Protein AF-A0A383EEC4-F1 (afdb_monomer_lite)

Sequence (134 aa):
NIETLDYRFNSHSKKQFNFAYAYSEILVQDMIGMYSEEVLVEILKNIKSGNQFDDAFYKNTLLTVNDYNKKIFNRITSKFWWIRFMKFPSFLLILAPLLSIIGFIIVKLKNREVIQKWNIEEELEEIENHEIEE

pLDDT: mean 85.36, std 12.66, range [47.34, 96.88]

Structure (mmCIF, N/CA/C/O backbone):
data_AF-A0A383EEC4-F1
#
_entry.id   AF-A0A383EEC4-F1
#
loop_
_atom_site.group_PDB
_atom_s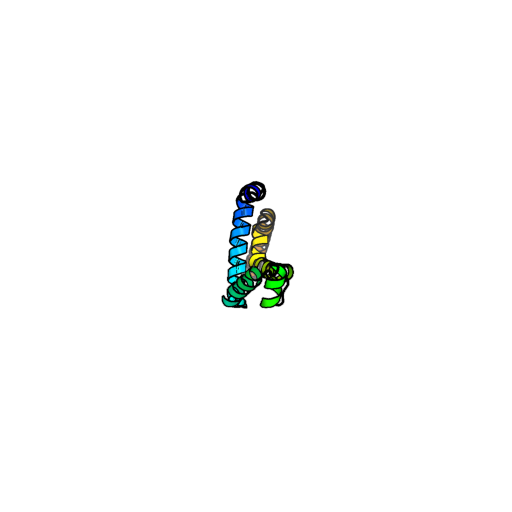ite.id
_atom_site.type_symbol
_atom_site.label_atom_id
_atom_site.label_alt_id
_atom_site.label_comp_id
_atom_site.label_asym_id
_atom_site.label_entity_id
_atom_site.label_seq_id
_atom_site.pdbx_PDB_ins_code
_atom_site.Cartn_x
_atom_site.Cartn_y
_atom_site.Cartn_z
_atom_site.occupancy
_atom_site.B_iso_or_equiv
_atom_site.auth_seq_id
_atom_site.auth_comp_id
_atom_site.auth_asym_id
_atom_site.auth_atom_id
_atom_site.pdbx_PDB_model_num
ATOM 1 N N . ASN A 1 1 ? -28.208 -3.713 13.511 1.00 47.34 1 ASN A N 1
ATOM 2 C CA . ASN A 1 1 ? -29.310 -3.571 12.541 1.00 47.34 1 ASN A CA 1
ATOM 3 C C . ASN A 1 1 ? -28.754 -3.896 11.154 1.00 47.34 1 ASN A C 1
ATOM 5 O O . ASN A 1 1 ? -28.069 -3.062 10.574 1.00 47.34 1 ASN A O 1
ATOM 9 N N . ILE A 1 2 ? -28.929 -5.140 10.699 1.00 52.41 2 ILE A N 1
ATOM 10 C CA . ILE A 1 2 ? -28.298 -5.684 9.478 1.00 52.41 2 ILE A CA 1
ATOM 11 C C . ILE A 1 2 ? -28.861 -5.018 8.208 1.00 52.41 2 ILE A C 1
ATOM 13 O O . ILE A 1 2 ? -28.133 -4.837 7.239 1.00 52.41 2 ILE A O 1
ATOM 17 N N . GLU A 1 3 ? -30.101 -4.531 8.248 1.00 52.31 3 GLU A N 1
ATOM 18 C CA . GLU A 1 3 ? -30.758 -3.859 7.116 1.00 52.31 3 GLU A CA 1
ATOM 19 C C . GLU A 1 3 ? -30.087 -2.523 6.750 1.00 52.31 3 GLU A C 1
ATOM 21 O O . GLU A 1 3 ? -30.015 -2.145 5.586 1.00 52.31 3 GLU A O 1
ATOM 26 N N . THR A 1 4 ? -29.502 -1.824 7.730 1.00 54.81 4 THR A N 1
ATOM 27 C CA . THR A 1 4 ? -28.748 -0.577 7.481 1.00 54.81 4 THR A CA 1
ATOM 28 C C . THR A 1 4 ? -27.363 -0.796 6.866 1.00 54.81 4 THR A C 1
ATOM 30 O O . THR A 1 4 ? -26.758 0.156 6.366 1.00 54.81 4 THR A O 1
ATOM 33 N N . LEU A 1 5 ? -26.847 -2.031 6.908 1.00 54.00 5 LEU A N 1
ATOM 34 C CA . LEU A 1 5 ? -25.573 -2.383 6.282 1.00 54.00 5 LEU A CA 1
ATOM 35 C C . LEU A 1 5 ? -25.723 -2.401 4.753 1.00 54.00 5 LEU A C 1
ATOM 37 O O . LEU A 1 5 ? -24.885 -1.852 4.042 1.00 54.00 5 LEU A O 1
ATOM 41 N N . ASP A 1 6 ? -26.829 -2.967 4.269 1.00 52.69 6 ASP A N 1
ATOM 42 C CA . ASP A 1 6 ? -27.089 -3.248 2.854 1.00 52.69 6 ASP A CA 1
ATOM 43 C C . ASP A 1 6 ? -27.092 -1.971 1.984 1.00 52.69 6 ASP A C 1
ATOM 45 O O . ASP A 1 6 ? -26.505 -1.920 0.903 1.00 52.69 6 ASP A O 1
ATOM 49 N N . TYR A 1 7 ? -27.629 -0.863 2.508 1.00 53.44 7 TYR A N 1
ATOM 50 C CA . TYR A 1 7 ? -27.668 0.421 1.792 1.00 53.44 7 TYR A CA 1
ATOM 51 C C . TYR A 1 7 ? -26.274 1.002 1.478 1.00 53.44 7 TYR A C 1
ATOM 53 O O . TYR A 1 7 ? -26.082 1.601 0.420 1.00 53.44 7 TYR A O 1
ATOM 61 N N . ARG A 1 8 ? -25.282 0.827 2.366 1.00 54.31 8 ARG A N 1
ATOM 62 C CA . ARG A 1 8 ? -23.929 1.395 2.171 1.00 54.31 8 ARG A CA 1
ATOM 63 C C . ARG A 1 8 ? -23.060 0.553 1.242 1.00 54.31 8 ARG A C 1
ATOM 65 O O . ARG A 1 8 ? -22.154 1.089 0.613 1.00 54.31 8 ARG A O 1
ATOM 72 N N . PHE A 1 9 ? -23.316 -0.751 1.158 1.00 57.38 9 PHE A N 1
ATOM 73 C CA . PHE A 1 9 ? -22.558 -1.640 0.278 1.00 57.38 9 PHE A CA 1
ATOM 74 C C . PHE A 1 9 ? -23.086 -1.625 -1.162 1.00 57.38 9 PHE A C 1
ATOM 76 O O . PHE A 1 9 ? -22.289 -1.752 -2.091 1.00 57.38 9 PHE A O 1
ATOM 83 N N . ASN A 1 10 ? -24.382 -1.361 -1.364 1.00 57.66 10 ASN A N 1
ATOM 84 C CA . ASN A 1 10 ? -24.996 -1.315 -2.697 1.00 57.66 10 ASN A CA 1
ATOM 85 C C . ASN A 1 10 ? -24.638 -0.070 -3.531 1.00 57.66 10 ASN A C 1
ATOM 87 O O . ASN A 1 10 ? -24.790 -0.096 -4.752 1.00 57.66 10 ASN A O 1
ATOM 91 N N . SER A 1 11 ? -24.122 1.009 -2.928 1.00 63.78 11 SER A N 1
ATOM 92 C CA . SER A 1 11 ? -23.669 2.195 -3.677 1.00 63.78 11 SER A CA 1
ATOM 93 C C . SER A 1 11 ? -22.274 2.044 -4.292 1.00 63.78 11 SER A C 1
ATOM 95 O O . SER A 1 11 ? -21.868 2.867 -5.115 1.00 63.78 11 SER A O 1
ATOM 97 N N . HIS A 1 12 ? -21.508 1.031 -3.879 1.00 70.19 12 HIS A N 1
ATOM 98 C CA . HIS A 1 12 ? -20.134 0.837 -4.325 1.00 70.19 12 HIS A CA 1
ATOM 99 C C . HIS A 1 12 ? -20.048 -0.170 -5.471 1.00 70.19 12 HIS A C 1
ATOM 101 O O . HIS A 1 12 ? -20.679 -1.223 -5.468 1.00 70.19 12 HIS A O 1
ATOM 107 N N . SER A 1 13 ? -19.211 0.129 -6.466 1.00 83.75 13 SER A N 1
ATOM 108 C CA . SER A 1 13 ? -18.962 -0.828 -7.548 1.00 83.75 13 SER A CA 1
ATOM 109 C C . SER A 1 13 ? -18.273 -2.087 -7.006 1.00 83.75 13 SER A C 1
ATOM 111 O O . SER A 1 13 ? -17.441 -2.006 -6.099 1.00 83.75 13 SER A O 1
ATOM 113 N N . LYS A 1 14 ? -18.504 -3.245 -7.638 1.00 84.31 14 LYS A N 1
ATOM 114 C CA . LYS A 1 14 ? -17.788 -4.500 -7.326 1.00 84.31 14 LYS A CA 1
ATOM 115 C C . LYS A 1 14 ? -16.263 -4.316 -7.243 1.00 84.31 14 LYS A C 1
ATOM 117 O O . LYS A 1 14 ? -15.604 -4.934 -6.416 1.00 84.31 14 LYS A O 1
ATOM 122 N N . LYS A 1 15 ? -15.695 -3.428 -8.072 1.00 83.81 15 LYS A N 1
ATOM 123 C CA . LYS A 1 15 ? -14.261 -3.091 -8.050 1.00 83.81 15 LYS A CA 1
ATOM 124 C C . LYS A 1 15 ? -13.839 -2.405 -6.748 1.00 83.81 15 LYS A C 1
ATOM 126 O O . LYS A 1 15 ? -12.786 -2.739 -6.218 1.00 83.81 15 LYS A O 1
ATOM 131 N N . GLN A 1 16 ? -14.641 -1.468 -6.242 1.00 85.44 16 GLN A N 1
ATOM 132 C CA . GLN A 1 16 ? -14.376 -0.784 -4.971 1.00 85.44 16 GLN A CA 1
ATOM 133 C C . GLN A 1 16 ? -14.470 -1.756 -3.795 1.00 85.44 16 GLN A C 1
ATOM 135 O O . GLN A 1 16 ? -13.599 -1.735 -2.931 1.00 85.44 16 GLN A O 1
ATOM 140 N N . PHE A 1 17 ? -15.467 -2.644 -3.805 1.00 87.38 17 PHE A N 1
ATOM 141 C CA . PHE A 1 17 ? -15.607 -3.675 -2.778 1.00 87.38 17 PHE A CA 1
ATOM 142 C C . PHE A 1 17 ? -14.399 -4.621 -2.753 1.00 87.38 17 PHE A C 1
ATOM 144 O O . PHE A 1 17 ? -13.753 -4.778 -1.719 1.00 87.38 17 PHE A O 1
ATOM 151 N N . ASN A 1 18 ? -14.034 -5.181 -3.911 1.00 89.19 18 ASN A N 1
ATOM 152 C CA . ASN A 1 18 ? -12.872 -6.064 -4.027 1.00 89.19 18 ASN A CA 1
ATOM 153 C C . ASN A 1 18 ? -11.577 -5.364 -3.595 1.00 89.19 18 ASN A C 1
ATOM 155 O O . ASN A 1 18 ? -10.738 -5.973 -2.939 1.00 89.19 18 ASN A O 1
ATOM 159 N N . PHE A 1 19 ? -11.420 -4.085 -3.951 1.00 88.81 19 PHE A N 1
ATOM 160 C CA . PHE A 1 19 ? -10.273 -3.292 -3.525 1.00 88.81 19 PHE A CA 1
ATOM 161 C C . PHE A 1 19 ? -10.237 -3.117 -2.004 1.00 88.81 19 PHE A C 1
ATOM 163 O O . PHE A 1 19 ? -9.189 -3.339 -1.409 1.00 88.81 19 PHE A O 1
ATOM 170 N N . ALA A 1 20 ? -11.358 -2.761 -1.371 1.00 89.75 20 ALA A N 1
ATOM 171 C CA . ALA A 1 20 ? -11.427 -2.594 0.078 1.00 89.75 20 ALA A CA 1
ATOM 172 C C . ALA A 1 20 ? -11.107 -3.900 0.820 1.00 89.75 20 ALA A C 1
ATOM 174 O O . ALA A 1 20 ? -10.336 -3.882 1.777 1.00 89.75 20 ALA A O 1
ATOM 175 N N . TYR A 1 21 ? -11.633 -5.032 0.340 1.00 91.62 21 TYR A N 1
ATOM 176 C CA . TYR A 1 21 ? -11.367 -6.342 0.933 1.00 91.62 21 TYR A CA 1
ATOM 177 C C . TYR A 1 21 ? -9.887 -6.732 0.808 1.00 91.62 21 TYR A C 1
ATOM 179 O O . TYR A 1 21 ? -9.239 -7.018 1.814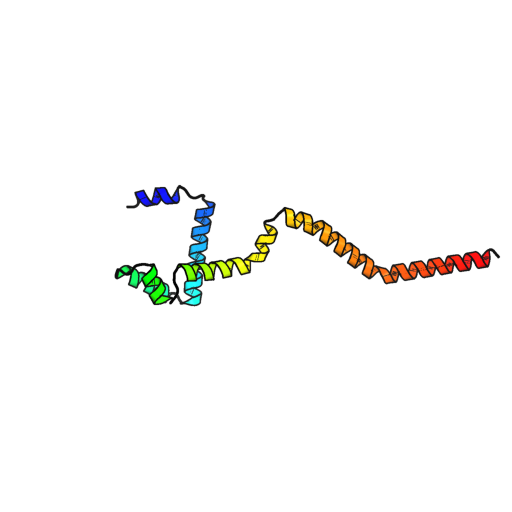 1.00 91.62 21 TYR A O 1
ATOM 187 N N . ALA A 1 22 ? -9.313 -6.632 -0.396 1.00 92.19 22 ALA A N 1
ATOM 188 C CA . ALA A 1 22 ? -7.890 -6.898 -0.614 1.00 92.19 22 ALA A CA 1
ATOM 189 C C . ALA A 1 22 ? -6.988 -5.943 0.189 1.00 92.19 22 ALA A C 1
ATOM 191 O O . ALA A 1 22 ? -5.963 -6.345 0.730 1.00 92.19 22 ALA A O 1
ATOM 192 N N . TYR A 1 23 ? -7.371 -4.669 0.306 1.00 92.94 23 TYR A N 1
ATOM 193 C CA . TYR A 1 23 ? -6.624 -3.702 1.107 1.00 92.94 23 TYR A CA 1
ATOM 194 C C . TYR A 1 23 ? -6.684 -4.029 2.605 1.00 92.94 23 TYR A C 1
ATOM 196 O O . TYR A 1 23 ? -5.670 -3.917 3.290 1.00 92.94 23 TYR A O 1
ATOM 204 N N . SER A 1 24 ? -7.834 -4.488 3.107 1.00 93.31 24 SER A N 1
ATOM 205 C CA . SER A 1 24 ? -7.978 -4.917 4.503 1.00 93.31 24 SER A CA 1
ATOM 206 C C . SER A 1 24 ? -7.098 -6.123 4.843 1.00 93.31 24 SER A C 1
ATOM 208 O O . SER A 1 24 ? -6.456 -6.126 5.890 1.00 93.31 24 SER A O 1
ATOM 210 N N . GLU A 1 25 ? -6.985 -7.094 3.931 1.00 94.69 25 GLU A N 1
ATOM 211 C CA . GLU A 1 25 ? -6.077 -8.234 4.077 1.00 94.69 25 GLU A CA 1
ATOM 212 C C . GLU A 1 25 ? -4.624 -7.765 4.212 1.00 94.69 25 GLU A C 1
ATOM 214 O O . GLU A 1 25 ? -3.920 -8.187 5.127 1.00 94.69 25 GLU A O 1
ATOM 219 N N . ILE A 1 26 ? -4.191 -6.829 3.360 1.00 94.12 26 ILE A N 1
ATOM 220 C CA . ILE A 1 26 ? -2.835 -6.268 3.420 1.00 94.12 26 ILE A CA 1
ATOM 221 C C . ILE A 1 26 ? -2.580 -5.557 4.755 1.00 94.12 26 ILE A C 1
ATOM 223 O O . ILE A 1 26 ? -1.499 -5.709 5.318 1.00 94.12 26 ILE A O 1
ATOM 227 N N . LEU A 1 27 ? -3.551 -4.795 5.272 1.00 94.00 27 LEU A N 1
ATOM 228 C CA . LEU A 1 27 ? -3.417 -4.122 6.569 1.00 94.00 27 LEU A CA 1
ATOM 229 C C . LEU A 1 27 ? -3.250 -5.125 7.715 1.00 94.00 27 LEU A C 1
ATOM 231 O O . LEU A 1 27 ? -2.381 -4.939 8.561 1.00 94.00 27 LEU A O 1
ATOM 235 N N . VAL A 1 28 ? -4.045 -6.199 7.725 1.00 94.19 28 VAL A N 1
ATOM 236 C CA . VAL A 1 28 ? -3.938 -7.257 8.741 1.00 94.19 28 VAL A CA 1
ATOM 237 C C . VAL A 1 28 ? -2.582 -7.953 8.653 1.00 94.19 28 VAL A C 1
ATOM 239 O O . VAL A 1 28 ? -1.906 -8.101 9.667 1.00 94.19 28 VAL A O 1
ATOM 242 N N . GLN A 1 29 ? -2.145 -8.326 7.449 1.00 94.88 29 GLN A N 1
ATOM 243 C CA . GLN A 1 29 ? -0.849 -8.977 7.246 1.00 94.88 29 GLN A CA 1
ATOM 244 C C . GLN A 1 29 ? 0.326 -8.072 7.639 1.00 94.88 29 GLN A C 1
ATOM 246 O O . GLN A 1 29 ? 1.280 -8.539 8.257 1.00 94.88 29 GLN A O 1
ATOM 251 N N . ASP A 1 30 ? 0.267 -6.772 7.333 1.00 94.25 30 ASP A N 1
ATOM 252 C CA . ASP A 1 30 ? 1.313 -5.834 7.752 1.00 94.25 30 ASP A CA 1
ATOM 253 C C . ASP A 1 30 ? 1.320 -5.626 9.269 1.00 94.25 30 ASP A C 1
ATOM 255 O O . ASP A 1 30 ? 2.395 -5.560 9.862 1.00 94.25 30 ASP A O 1
ATOM 259 N N . MET A 1 31 ? 0.147 -5.579 9.912 1.00 94.44 31 MET A N 1
ATOM 260 C CA . MET A 1 31 ? 0.055 -5.551 11.373 1.00 94.44 31 MET A CA 1
ATOM 261 C C . MET A 1 31 ? 0.710 -6.780 11.996 1.00 94.44 31 MET A C 1
ATOM 263 O O . MET A 1 31 ? 1.537 -6.619 12.889 1.00 94.44 31 MET A O 1
ATOM 267 N N . ILE A 1 32 ? 0.395 -7.979 11.498 1.00 95.38 32 ILE A N 1
ATOM 268 C CA . ILE A 1 32 ? 1.013 -9.225 11.968 1.00 95.38 32 ILE A CA 1
ATOM 269 C C . ILE A 1 32 ? 2.530 -9.176 11.750 1.00 95.38 32 ILE A C 1
ATOM 271 O O . ILE A 1 32 ? 3.299 -9.510 12.646 1.00 95.38 32 ILE A O 1
ATOM 275 N N . GLY A 1 33 ? 2.983 -8.697 10.590 1.00 94.12 33 GLY A N 1
ATOM 276 C CA . GLY A 1 33 ? 4.409 -8.587 10.283 1.00 94.12 33 GLY A CA 1
ATOM 277 C C . GLY A 1 33 ? 5.170 -7.570 11.145 1.00 94.12 33 GLY A C 1
ATOM 278 O O . GLY A 1 33 ? 6.352 -7.773 11.413 1.00 94.12 33 GLY A O 1
ATOM 279 N N . MET A 1 34 ? 4.530 -6.476 11.570 1.00 92.62 34 MET A N 1
ATOM 280 C CA . MET A 1 34 ? 5.171 -5.417 12.367 1.00 92.62 34 MET A CA 1
ATOM 281 C C . MET A 1 34 ? 5.059 -5.610 13.874 1.00 92.62 34 MET A C 1
ATOM 283 O O . MET A 1 34 ? 5.978 -5.247 14.606 1.00 92.62 34 MET A O 1
ATOM 287 N N . TYR A 1 35 ? 3.908 -6.096 14.322 1.00 93.12 35 TYR A N 1
ATOM 288 C CA . TYR A 1 35 ? 3.472 -6.041 15.712 1.00 93.12 35 TYR A CA 1
ATOM 289 C C . TYR A 1 35 ? 3.026 -7.402 16.251 1.00 93.12 35 TYR A C 1
ATOM 291 O O . TYR A 1 35 ? 2.514 -7.439 17.363 1.00 93.12 35 TYR A O 1
ATOM 299 N N . SER A 1 36 ? 3.207 -8.472 15.466 1.00 93.62 36 SER A N 1
ATOM 300 C CA . SER A 1 36 ? 2.745 -9.836 15.736 1.00 93.62 36 SER A CA 1
ATOM 301 C C . SER A 1 36 ? 1.219 -9.983 15.838 1.00 93.62 36 SER A C 1
ATOM 303 O O . SER A 1 36 ? 0.452 -9.022 15.732 1.00 93.62 36 SER A O 1
ATOM 305 N N . GLU A 1 37 ? 0.743 -11.226 15.935 1.00 95.06 37 GLU A N 1
ATOM 306 C CA . GLU A 1 37 ? -0.696 -11.523 15.993 1.00 95.06 37 GLU A CA 1
ATOM 307 C C . GLU A 1 37 ? -1.328 -11.047 17.312 1.00 95.06 37 GLU A C 1
ATOM 309 O O . GLU A 1 37 ? -2.515 -10.708 17.357 1.00 95.06 37 GLU A O 1
ATOM 314 N N . GLU A 1 38 ? -0.535 -10.968 18.383 1.00 95.69 38 GLU A N 1
ATOM 315 C CA . GLU A 1 38 ? -0.971 -10.573 19.721 1.00 95.69 38 GLU A CA 1
ATOM 316 C C . GLU A 1 38 ? -1.608 -9.180 19.738 1.00 95.69 38 GLU A C 1
ATOM 318 O O . GLU A 1 38 ? -2.628 -8.989 20.404 1.00 95.69 38 GLU A O 1
ATOM 323 N N . VAL A 1 39 ? -1.098 -8.229 18.949 1.00 94.88 39 VAL A N 1
ATOM 324 C CA . VAL A 1 39 ? -1.654 -6.868 18.901 1.00 94.88 39 VAL A CA 1
ATOM 325 C C . VAL A 1 39 ? -3.088 -6.844 18.369 1.00 94.88 39 VAL A C 1
ATOM 327 O O . VAL A 1 39 ? -3.916 -6.080 18.871 1.00 94.88 39 VAL A O 1
ATOM 330 N N . LEU A 1 40 ? -3.441 -7.709 17.412 1.00 95.12 40 LEU A N 1
ATOM 331 C CA . LEU A 1 40 ? -4.830 -7.827 16.946 1.00 95.12 40 LEU A CA 1
ATOM 332 C C . LEU A 1 40 ? -5.742 -8.323 18.072 1.00 95.12 40 LEU A C 1
ATOM 334 O O . LEU A 1 40 ? -6.836 -7.789 18.280 1.00 95.12 40 LEU A O 1
ATOM 338 N N . VAL A 1 41 ? -5.275 -9.316 18.831 1.00 96.19 41 VAL A N 1
ATOM 339 C CA . VAL A 1 41 ? -6.004 -9.862 19.982 1.00 96.19 41 VAL A CA 1
ATOM 340 C C . VAL A 1 41 ? -6.187 -8.795 21.062 1.00 96.19 41 VAL A C 1
ATOM 342 O O . VAL A 1 41 ? -7.275 -8.675 21.631 1.00 96.19 41 VAL A O 1
ATOM 345 N N . GLU A 1 42 ? -5.159 -7.999 21.344 1.00 96.38 42 GLU A N 1
ATOM 346 C CA . GLU A 1 42 ? -5.220 -6.917 22.328 1.00 96.38 42 GLU A CA 1
ATOM 347 C C . GLU A 1 42 ? -6.160 -5.790 21.903 1.00 96.38 42 GLU A C 1
ATOM 349 O O . GLU A 1 42 ? -6.953 -5.317 22.723 1.00 96.38 42 GLU A O 1
ATOM 354 N N . ILE A 1 43 ? -6.150 -5.393 20.631 1.00 96.19 43 ILE A N 1
ATOM 355 C CA . ILE A 1 43 ? -7.096 -4.403 20.100 1.00 96.19 43 ILE A CA 1
ATOM 356 C C . ILE A 1 43 ? -8.533 -4.907 20.271 1.00 96.19 43 ILE A C 1
ATOM 358 O O . ILE A 1 43 ? -9.369 -4.194 20.829 1.00 96.19 43 ILE A O 1
ATOM 362 N N . LEU A 1 44 ? -8.816 -6.157 19.893 1.00 96.00 44 LEU A N 1
ATOM 363 C CA . LEU A 1 44 ? -10.146 -6.755 20.058 1.00 96.00 44 LEU A CA 1
ATOM 364 C C . LEU A 1 44 ? -10.571 -6.844 21.531 1.00 96.00 44 LEU A C 1
ATOM 366 O O . LEU A 1 44 ? -11.725 -6.554 21.856 1.00 96.00 44 LEU A O 1
ATOM 370 N N . LYS A 1 45 ? -9.651 -7.197 22.438 1.00 96.88 45 LYS A N 1
ATOM 371 C CA . LYS A 1 45 ? -9.910 -7.197 23.888 1.00 96.88 45 LYS A CA 1
ATOM 372 C C . LYS A 1 45 ? -10.246 -5.795 24.400 1.00 96.88 45 LYS A C 1
ATOM 374 O O . LYS A 1 45 ? -11.223 -5.649 25.129 1.00 96.88 45 LYS A O 1
ATOM 379 N N . ASN A 1 46 ? -9.483 -4.780 23.991 1.00 96.06 46 ASN A N 1
ATOM 380 C CA . ASN A 1 46 ? -9.703 -3.385 24.380 1.00 96.06 46 ASN A CA 1
ATOM 381 C C . ASN A 1 46 ? -11.067 -2.864 23.878 1.00 96.06 46 ASN A C 1
ATOM 383 O O . ASN A 1 46 ? -11.785 -2.194 24.623 1.00 96.06 46 ASN A O 1
ATOM 387 N N . ILE A 1 47 ? -11.462 -3.217 22.652 1.00 96.81 47 ILE A N 1
ATOM 388 C CA . ILE A 1 47 ? -12.787 -2.877 22.106 1.00 96.81 47 ILE A CA 1
ATOM 389 C C . ILE A 1 47 ? -13.890 -3.582 22.897 1.00 96.81 47 ILE A C 1
ATOM 391 O O . ILE A 1 47 ? -14.875 -2.959 23.289 1.00 96.81 47 ILE A O 1
ATOM 395 N N . LYS A 1 48 ? -13.714 -4.874 23.200 1.00 96.00 48 LYS A N 1
ATOM 396 C CA . LYS A 1 48 ? -14.669 -5.642 24.012 1.00 96.00 48 LYS A CA 1
ATOM 397 C C . LYS A 1 48 ? -14.833 -5.062 25.423 1.00 96.00 48 LYS A C 1
ATOM 399 O O . LYS A 1 48 ? -15.916 -5.171 25.988 1.00 96.00 48 LYS A O 1
ATOM 404 N N . SER A 1 49 ? -13.793 -4.435 25.979 1.00 94.94 49 SER A N 1
ATOM 405 C CA . SER A 1 49 ? -13.862 -3.722 27.263 1.00 94.94 49 SER A CA 1
ATOM 406 C C . SER A 1 49 ? -14.483 -2.320 27.185 1.00 94.94 49 SER A C 1
ATOM 408 O O . SER A 1 49 ? -14.561 -1.648 28.207 1.00 94.94 49 SER A O 1
ATOM 410 N N . GLY A 1 50 ? -14.938 -1.880 26.008 1.00 95.00 50 GLY A N 1
ATOM 411 C CA . GLY A 1 50 ? -15.652 -0.614 25.823 1.00 95.00 50 GLY A CA 1
ATOM 412 C C . GLY A 1 50 ? -14.813 0.538 25.267 1.00 95.00 50 GLY A C 1
ATOM 413 O O . GLY A 1 50 ? -15.345 1.637 25.124 1.00 95.00 50 GLY A O 1
ATOM 414 N N . ASN A 1 51 ? -13.540 0.315 24.922 1.00 94.94 51 ASN A N 1
ATOM 415 C CA . ASN A 1 51 ? -12.733 1.347 24.266 1.00 94.94 51 ASN A CA 1
ATOM 416 C C . ASN A 1 51 ? -13.203 1.550 22.820 1.00 94.94 51 ASN A C 1
ATOM 418 O O . ASN A 1 51 ? -13.616 0.598 22.149 1.00 94.94 51 ASN A O 1
ATOM 422 N N . GLN A 1 52 ? -13.086 2.777 22.312 1.00 96.69 52 GLN A N 1
ATOM 423 C CA . GLN A 1 52 ? -13.283 3.025 20.887 1.00 96.69 52 GLN A CA 1
ATOM 424 C C . GLN A 1 52 ? -12.162 2.365 20.076 1.00 96.69 52 GLN A C 1
ATOM 426 O O . GLN A 1 52 ? -11.059 2.143 20.580 1.00 96.69 52 GLN A O 1
ATOM 431 N N . PHE A 1 53 ? -12.446 2.038 18.813 1.00 94.94 53 PHE A N 1
ATOM 432 C CA . PHE A 1 53 ? -11.471 1.393 17.930 1.00 94.94 53 PHE A CA 1
ATOM 433 C C . PHE A 1 53 ? -10.184 2.212 17.804 1.00 94.94 53 PHE A C 1
ATOM 435 O O . PHE A 1 53 ? -9.107 1.647 17.950 1.00 94.94 53 PHE A O 1
ATOM 442 N N . ASP A 1 54 ? -10.294 3.526 17.593 1.00 96.12 54 ASP A N 1
ATOM 443 C CA . ASP A 1 54 ? -9.133 4.404 17.424 1.00 96.12 54 ASP A CA 1
ATOM 444 C C . ASP A 1 54 ? -8.248 4.427 18.680 1.00 96.12 54 ASP A C 1
ATOM 446 O O . ASP A 1 54 ? -7.027 4.305 18.574 1.00 96.12 54 ASP A O 1
ATOM 450 N N . ASP A 1 55 ? -8.854 4.478 19.871 1.00 96.50 55 ASP A N 1
ATOM 451 C CA . ASP A 1 55 ? -8.137 4.441 21.152 1.00 96.50 55 ASP A CA 1
ATOM 452 C C . ASP A 1 55 ? -7.464 3.085 21.384 1.00 96.50 55 ASP A C 1
ATOM 454 O O . ASP A 1 55 ? -6.300 3.009 21.785 1.00 96.50 55 ASP A O 1
ATOM 458 N N . ALA A 1 56 ? -8.189 1.994 21.118 1.00 96.75 56 ALA A N 1
ATOM 459 C CA . ALA A 1 56 ? -7.658 0.641 21.216 1.00 96.75 56 ALA A CA 1
ATOM 460 C C . ALA A 1 56 ? -6.494 0.446 20.238 1.00 96.75 56 ALA A C 1
ATOM 462 O O . ALA A 1 56 ? -5.456 -0.092 20.613 1.00 96.75 56 ALA A O 1
ATOM 463 N N . PHE A 1 57 ? -6.630 0.914 19.003 1.00 96.12 57 PHE A N 1
ATOM 464 C CA . PHE A 1 57 ? -5.584 0.839 17.994 1.00 96.12 57 PHE A CA 1
ATOM 465 C C . PHE A 1 57 ? -4.346 1.639 18.417 1.00 96.12 57 PHE A C 1
ATOM 467 O O . PHE A 1 57 ? -3.236 1.099 18.426 1.00 96.12 57 PHE A O 1
ATOM 474 N N . TYR A 1 58 ? -4.533 2.891 18.841 1.00 96.50 58 TYR A N 1
ATOM 475 C CA . TYR A 1 58 ? -3.444 3.759 19.284 1.00 96.50 58 TYR A CA 1
ATOM 476 C C . TYR A 1 58 ? -2.704 3.183 20.493 1.00 96.50 58 TYR A C 1
ATOM 478 O O . TYR A 1 58 ? -1.476 3.154 20.509 1.00 96.50 58 TYR A O 1
ATOM 486 N N . LYS A 1 59 ? -3.430 2.649 21.479 1.00 95.12 59 LYS A N 1
ATOM 487 C CA . LYS A 1 59 ? -2.839 2.065 22.690 1.00 95.12 59 LYS A CA 1
ATOM 488 C C . LYS A 1 59 ? -1.874 0.911 22.399 1.00 95.12 59 LYS A C 1
ATOM 490 O O . LYS A 1 59 ? -0.899 0.764 23.126 1.00 95.12 59 LYS A O 1
ATOM 495 N N . ASN A 1 60 ? -2.139 0.116 21.360 1.00 94.06 60 ASN A N 1
ATOM 496 C CA . ASN A 1 60 ? -1.328 -1.065 21.038 1.00 94.06 60 ASN A CA 1
ATOM 497 C C . ASN A 1 60 ? -0.284 -0.809 19.936 1.00 94.06 60 ASN A C 1
ATOM 499 O O . ASN A 1 60 ? 0.692 -1.543 19.840 1.00 94.06 60 ASN A O 1
ATOM 503 N N . THR A 1 61 ? -0.456 0.226 19.106 1.00 94.12 61 THR A N 1
ATOM 504 C CA . THR A 1 61 ? 0.445 0.498 17.963 1.00 94.12 61 THR A CA 1
ATOM 505 C C . THR A 1 61 ? 1.235 1.800 18.084 1.00 94.12 61 THR A C 1
ATOM 507 O O . THR A 1 61 ? 2.182 2.010 17.322 1.00 94.12 61 THR A O 1
ATOM 510 N N . LEU A 1 62 ? 0.845 2.677 19.018 1.00 95.00 62 LEU A N 1
ATOM 511 C CA . LEU A 1 62 ? 1.323 4.056 19.181 1.00 95.00 62 LEU A CA 1
ATOM 512 C C . LEU A 1 62 ? 1.138 4.933 17.931 1.00 95.00 62 LEU A C 1
ATOM 514 O O . LEU A 1 62 ? 1.791 5.965 17.782 1.00 95.00 62 LEU A O 1
ATOM 518 N N . LEU A 1 63 ? 0.245 4.529 17.025 1.00 95.81 63 LEU A N 1
ATOM 519 C CA . LEU A 1 63 ? -0.082 5.245 15.799 1.00 95.81 63 LEU A CA 1
ATOM 520 C C . LEU A 1 63 ? -1.581 5.489 15.726 1.00 95.81 63 LEU A C 1
ATOM 522 O O . LEU A 1 63 ? -2.384 4.657 16.142 1.00 95.81 63 LEU A O 1
ATOM 526 N N . THR A 1 64 ? -1.974 6.623 15.154 1.00 96.69 64 THR A N 1
ATOM 527 C CA . THR A 1 64 ? -3.374 6.804 14.775 1.00 96.69 64 THR A CA 1
ATOM 528 C C . THR A 1 64 ? -3.695 5.894 13.589 1.00 96.69 64 THR A C 1
ATOM 530 O O . THR A 1 64 ? -2.827 5.588 12.763 1.00 96.69 64 THR A O 1
ATOM 533 N N . VAL A 1 65 ? -4.959 5.493 13.456 1.00 95.06 65 VAL A N 1
ATOM 534 C CA . VAL A 1 65 ? -5.426 4.686 12.315 1.00 95.06 65 VAL A CA 1
ATOM 535 C C . VAL A 1 65 ? -5.116 5.382 10.985 1.00 95.06 65 VAL A C 1
ATOM 537 O O . VAL A 1 65 ? -4.744 4.732 10.007 1.00 95.06 65 VAL A O 1
ATOM 540 N N . ASN A 1 66 ? -5.219 6.713 10.943 1.00 95.00 66 ASN A N 1
ATOM 541 C CA . ASN A 1 66 ? -4.925 7.495 9.748 1.00 95.00 66 ASN A CA 1
ATOM 542 C C . ASN A 1 66 ? -3.425 7.497 9.411 1.00 95.00 66 ASN A C 1
ATOM 544 O O . ASN A 1 66 ? -3.057 7.289 8.254 1.00 95.00 66 ASN A O 1
ATOM 548 N N . ASP A 1 67 ? -2.553 7.670 10.408 1.00 96.38 67 ASP A N 1
ATOM 549 C CA . ASP A 1 67 ? -1.100 7.645 10.197 1.00 96.38 67 ASP A CA 1
ATOM 550 C C . ASP A 1 67 ? -0.618 6.261 9.769 1.00 96.38 67 ASP A C 1
ATOM 552 O O . ASP A 1 67 ? 0.186 6.143 8.837 1.00 96.38 67 ASP A O 1
ATOM 556 N N . TYR A 1 68 ? -1.157 5.208 10.391 1.00 95.25 68 TYR A N 1
ATOM 557 C CA . TYR A 1 68 ? -0.890 3.833 9.990 1.00 95.25 68 TYR A CA 1
ATOM 558 C C . TYR A 1 68 ? -1.317 3.592 8.536 1.00 95.25 68 TYR A C 1
ATOM 560 O O . TYR A 1 68 ? -0.493 3.196 7.707 1.00 95.25 68 TYR A O 1
ATOM 568 N N . ASN A 1 69 ? -2.561 3.937 8.187 1.00 94.56 69 ASN A N 1
ATOM 569 C CA . ASN A 1 69 ? -3.065 3.812 6.819 1.00 94.56 69 ASN A CA 1
ATOM 570 C C . ASN A 1 69 ? -2.219 4.595 5.813 1.00 94.56 69 ASN A C 1
ATOM 572 O O . ASN A 1 69 ? -1.865 4.059 4.765 1.00 94.56 69 ASN A O 1
ATOM 576 N N . LYS A 1 70 ? -1.840 5.836 6.128 1.00 94.50 70 LYS A N 1
ATOM 577 C CA . LYS A 1 70 ? -0.986 6.661 5.264 1.00 94.50 70 LYS A CA 1
ATOM 578 C C . LYS A 1 70 ? 0.388 6.021 5.061 1.00 94.50 70 LYS A C 1
ATOM 580 O O . LYS A 1 70 ? 0.886 5.980 3.934 1.00 94.50 70 LYS A O 1
ATOM 585 N N . LYS A 1 71 ? 0.994 5.484 6.124 1.00 93.88 71 LYS A N 1
ATOM 586 C CA . LYS A 1 71 ? 2.295 4.799 6.069 1.00 93.88 71 LYS A CA 1
ATOM 587 C C . LYS A 1 71 ? 2.236 3.542 5.199 1.00 93.88 71 LYS A C 1
ATOM 589 O O . LYS A 1 71 ? 3.120 3.335 4.366 1.00 93.88 71 LYS A O 1
ATOM 594 N N . ILE A 1 72 ? 1.197 2.725 5.357 1.00 92.31 72 ILE A N 1
ATOM 595 C CA . ILE A 1 72 ? 0.956 1.522 4.543 1.00 92.31 72 ILE A CA 1
ATOM 596 C C . ILE A 1 72 ? 0.739 1.903 3.084 1.00 92.31 72 ILE A C 1
ATOM 598 O O . ILE A 1 72 ? 1.436 1.408 2.197 1.00 92.31 72 ILE A O 1
ATOM 602 N N . PHE A 1 73 ? -0.193 2.821 2.842 1.00 91.25 73 PHE A N 1
ATOM 603 C CA . PHE A 1 73 ? -0.568 3.251 1.506 1.00 91.25 73 PHE A CA 1
ATOM 604 C C . PHE A 1 73 ? 0.637 3.794 0.737 1.00 91.25 73 PHE A C 1
ATOM 606 O O . PHE A 1 73 ? 0.865 3.409 -0.411 1.00 91.25 73 PHE A O 1
ATOM 613 N N . ASN A 1 74 ? 1.472 4.611 1.380 1.00 90.50 74 ASN A N 1
ATOM 614 C CA . ASN A 1 74 ? 2.697 5.129 0.772 1.00 90.50 74 ASN A CA 1
ATOM 615 C C . ASN A 1 74 ? 3.705 4.019 0.449 1.00 90.50 74 ASN A C 1
ATOM 617 O O . ASN A 1 74 ? 4.357 4.068 -0.590 1.00 90.50 74 ASN A O 1
ATOM 621 N N . ARG A 1 75 ? 3.818 2.996 1.299 1.00 88.88 75 ARG A N 1
ATOM 622 C CA . ARG A 1 75 ? 4.728 1.861 1.081 1.00 88.88 75 ARG A CA 1
ATOM 623 C C . ARG A 1 75 ? 4.289 0.971 -0.078 1.00 88.88 75 ARG A C 1
ATOM 625 O O . ARG A 1 75 ? 5.115 0.512 -0.862 1.00 88.88 75 ARG A O 1
ATOM 632 N N . ILE A 1 76 ? 2.985 0.736 -0.196 1.00 87.06 76 ILE A N 1
ATOM 633 C CA . ILE A 1 76 ? 2.405 -0.021 -1.309 1.00 87.06 76 ILE A CA 1
ATOM 634 C C . ILE A 1 76 ? 2.564 0.782 -2.600 1.00 87.06 76 ILE A C 1
ATOM 636 O O . ILE A 1 76 ? 3.074 0.275 -3.598 1.00 87.06 76 ILE A O 1
ATOM 640 N N . THR A 1 77 ? 2.167 2.054 -2.589 1.00 84.50 77 THR A N 1
ATOM 641 C CA . THR A 1 77 ? 2.197 2.889 -3.796 1.00 84.50 77 THR A CA 1
ATOM 642 C C . THR A 1 77 ? 3.614 3.192 -4.279 1.00 84.50 77 THR A C 1
ATOM 644 O O . THR A 1 77 ? 3.810 3.247 -5.492 1.00 84.50 77 THR A O 1
ATOM 647 N N . SER A 1 78 ? 4.610 3.310 -3.392 1.00 85.75 78 SER A N 1
ATOM 648 C CA . SER A 1 78 ? 6.015 3.464 -3.795 1.00 85.75 78 SER A CA 1
ATOM 649 C C . SER A 1 78 ? 6.554 2.213 -4.492 1.00 85.75 78 SER A C 1
ATOM 651 O O . SER A 1 78 ? 7.175 2.324 -5.550 1.00 85.75 78 SER A O 1
ATOM 653 N N . LYS A 1 79 ? 6.239 1.014 -3.982 1.00 84.06 79 LYS A N 1
ATOM 654 C CA . LYS A 1 79 ? 6.622 -0.261 -4.614 1.00 84.06 79 LYS A CA 1
ATOM 655 C C . LYS A 1 79 ? 6.003 -0.429 -6.004 1.00 84.06 79 LYS A C 1
ATOM 657 O O . LYS A 1 79 ? 6.636 -0.971 -6.906 1.00 84.06 79 LYS A O 1
ATOM 662 N N . PHE A 1 80 ? 4.781 0.066 -6.193 1.00 79.94 80 PHE A N 1
ATOM 663 C CA . PHE A 1 80 ? 4.042 -0.037 -7.453 1.00 79.94 80 PHE A CA 1
ATOM 664 C C . PHE A 1 80 ? 4.071 1.239 -8.302 1.00 79.94 80 PHE A C 1
ATOM 666 O O . PHE A 1 80 ? 3.286 1.368 -9.245 1.00 79.94 80 PHE A O 1
ATOM 673 N N . TRP A 1 81 ? 4.991 2.168 -8.029 1.00 79.38 81 TRP A N 1
ATOM 674 C CA . TRP A 1 81 ? 5.086 3.419 -8.781 1.00 79.38 81 TRP A CA 1
ATOM 675 C C . TRP A 1 81 ? 5.328 3.180 -10.282 1.00 79.38 81 TRP A C 1
ATOM 677 O O . TRP A 1 81 ? 4.715 3.839 -11.117 1.00 79.38 81 TRP A O 1
ATOM 687 N N . TRP A 1 82 ? 6.094 2.144 -10.638 1.00 73.12 82 TRP A N 1
ATOM 688 C CA . TRP A 1 82 ? 6.320 1.724 -12.028 1.00 73.12 82 TRP A CA 1
ATOM 689 C C . TRP A 1 82 ? 5.041 1.296 -12.766 1.00 73.12 82 TRP A C 1
ATOM 691 O O . TRP A 1 82 ? 4.891 1.557 -13.958 1.00 73.12 82 TRP A O 1
ATOM 701 N N . ILE A 1 83 ? 4.062 0.716 -12.059 1.00 71.38 83 ILE A N 1
ATOM 702 C CA . ILE A 1 83 ? 2.769 0.326 -12.650 1.00 71.38 83 ILE A CA 1
ATOM 703 C C . ILE A 1 83 ? 1.973 1.563 -13.080 1.00 71.38 83 ILE A C 1
ATOM 705 O O . ILE A 1 83 ? 1.190 1.499 -14.030 1.00 71.38 83 ILE A O 1
ATOM 709 N N . ARG A 1 84 ? 2.194 2.718 -12.436 1.00 69.38 84 ARG A N 1
ATOM 710 C CA . ARG A 1 84 ? 1.575 3.980 -12.851 1.00 69.38 84 ARG A CA 1
ATOM 711 C C . ARG A 1 84 ? 1.977 4.358 -14.278 1.00 69.38 84 ARG A C 1
ATOM 713 O O . ARG A 1 84 ? 1.111 4.828 -15.003 1.00 69.38 84 ARG A O 1
ATOM 720 N N . PHE A 1 85 ? 3.214 4.091 -14.704 1.00 68.06 85 PHE A N 1
ATOM 721 C CA . PHE A 1 85 ? 3.667 4.364 -16.076 1.00 68.06 85 PHE A CA 1
ATOM 722 C C . PHE A 1 85 ? 2.986 3.469 -17.115 1.00 68.06 85 PHE A C 1
ATOM 724 O O . PHE A 1 85 ? 2.658 3.937 -18.200 1.00 68.06 85 PHE A O 1
ATOM 731 N N . MET A 1 86 ? 2.687 2.213 -16.769 1.00 67.25 86 MET A N 1
ATOM 732 C CA . MET A 1 86 ? 1.987 1.289 -17.672 1.00 67.25 86 MET A CA 1
ATOM 733 C C . MET A 1 86 ? 0.512 1.652 -17.891 1.00 67.25 86 MET A C 1
ATOM 735 O O . MET A 1 86 ? -0.065 1.296 -18.914 1.00 67.25 86 MET A O 1
ATOM 739 N N . LYS A 1 87 ? -0.112 2.378 -16.954 1.00 65.81 87 LYS A N 1
ATOM 740 C CA . LYS A 1 87 ? -1.524 2.789 -17.058 1.00 65.81 87 LYS A CA 1
ATOM 741 C C . LYS A 1 87 ? -1.764 3.991 -17.976 1.00 65.81 87 LYS A C 1
ATOM 743 O O . LYS A 1 87 ? -2.923 4.332 -18.196 1.00 65.81 87 LYS A O 1
ATOM 748 N N . PHE A 1 88 ? -0.717 4.624 -18.506 1.00 69.38 88 PHE A N 1
ATOM 749 C CA . PHE A 1 88 ? -0.841 5.704 -19.484 1.00 69.38 88 PHE A CA 1
ATOM 750 C C . PHE A 1 88 ? -0.571 5.159 -20.894 1.00 69.38 88 PHE A C 1
ATOM 752 O O . PHE A 1 88 ? 0.593 5.092 -21.290 1.00 69.38 88 PHE A O 1
ATOM 759 N N . PRO A 1 89 ? -1.609 4.798 -21.680 1.00 66.56 89 PRO A N 1
ATOM 760 C CA . PRO A 1 89 ? -1.415 4.304 -23.045 1.00 66.56 89 PRO A CA 1
ATOM 761 C C . PRO A 1 89 ? -0.599 5.285 -23.898 1.00 66.56 89 PRO A C 1
ATOM 763 O O . PRO A 1 89 ? 0.272 4.877 -24.660 1.00 66.56 89 PRO A O 1
ATOM 766 N N . SER A 1 90 ? -0.799 6.588 -23.687 1.00 72.88 90 SER A N 1
ATOM 767 C CA . SER A 1 90 ? -0.048 7.648 -24.362 1.00 72.88 90 SER A CA 1
ATOM 768 C C . SER A 1 90 ? 1.451 7.634 -24.049 1.00 72.88 90 SER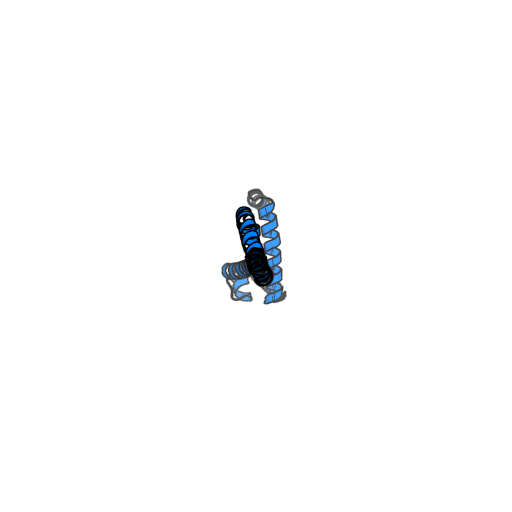 A C 1
ATOM 770 O O . SER A 1 90 ? 2.244 8.029 -24.896 1.00 72.88 90 SER A O 1
ATOM 772 N N . PHE A 1 91 ? 1.868 7.166 -22.867 1.00 76.00 91 PHE A N 1
ATOM 773 C CA . PHE A 1 91 ? 3.286 7.119 -22.503 1.00 76.00 91 PHE A CA 1
ATOM 774 C C . PHE A 1 91 ? 4.037 6.068 -23.325 1.00 76.00 91 PHE A C 1
ATOM 776 O O . PHE A 1 91 ? 5.105 6.358 -23.853 1.00 76.00 91 PHE A O 1
ATOM 783 N N . LEU A 1 92 ? 3.451 4.879 -23.510 1.00 76.75 92 LEU A N 1
ATOM 784 C CA . LEU A 1 92 ? 4.033 3.829 -24.354 1.00 76.75 92 LEU A CA 1
ATOM 785 C C . LEU A 1 92 ? 4.131 4.263 -25.823 1.00 76.75 92 LEU A C 1
ATOM 787 O O . LEU A 1 92 ? 5.136 3.986 -26.477 1.00 76.75 92 LEU A O 1
ATOM 791 N N . LEU A 1 93 ? 3.128 4.997 -26.317 1.00 81.94 93 LEU A N 1
ATOM 792 C CA . LEU A 1 93 ? 3.123 5.535 -27.681 1.00 81.94 93 LEU A CA 1
ATOM 793 C C . LEU A 1 93 ? 4.216 6.589 -27.913 1.00 81.94 93 LEU A C 1
ATOM 795 O O . LEU A 1 93 ? 4.762 6.651 -29.009 1.00 81.94 93 LEU A O 1
ATOM 799 N N . ILE A 1 94 ? 4.565 7.383 -26.897 1.00 84.62 94 ILE A N 1
ATOM 800 C CA . ILE A 1 94 ? 5.670 8.357 -26.966 1.00 84.62 94 ILE A CA 1
ATOM 801 C C . ILE A 1 94 ? 7.030 7.667 -26.773 1.00 84.62 94 ILE A C 1
ATOM 803 O O . ILE A 1 94 ? 8.021 8.053 -27.393 1.00 84.62 94 ILE A O 1
ATOM 807 N N . LEU A 1 95 ? 7.093 6.624 -25.940 1.00 86.50 95 LEU A N 1
ATOM 808 C CA . LEU A 1 95 ? 8.335 5.912 -25.643 1.00 86.50 95 LEU A CA 1
ATOM 809 C C . LEU A 1 95 ? 8.838 5.091 -26.841 1.00 86.50 95 LEU A C 1
ATOM 811 O O . LEU A 1 95 ? 10.042 5.008 -27.060 1.00 86.50 95 LEU A O 1
ATOM 815 N N . ALA A 1 96 ? 7.936 4.514 -27.638 1.00 87.06 96 ALA A N 1
ATOM 816 C CA . ALA A 1 96 ? 8.286 3.692 -28.798 1.00 87.06 96 ALA A CA 1
ATOM 817 C C . ALA A 1 96 ? 9.164 4.409 -29.856 1.00 87.06 96 ALA A C 1
ATOM 819 O O . ALA A 1 96 ? 10.231 3.879 -30.190 1.00 87.06 96 ALA A O 1
ATOM 820 N N . PRO A 1 97 ? 8.802 5.605 -30.371 1.00 92.88 97 PRO A N 1
ATOM 821 C CA . PRO A 1 97 ? 9.667 6.330 -31.302 1.00 92.88 97 PRO A CA 1
ATOM 822 C C . PRO A 1 97 ? 10.964 6.795 -30.631 1.00 92.88 97 PRO A C 1
ATOM 824 O O . PRO A 1 97 ? 12.020 6.759 -31.257 1.00 92.88 97 PRO A O 1
ATOM 827 N N . LEU A 1 98 ? 10.924 7.158 -29.345 1.00 92.38 98 LEU A N 1
ATOM 828 C CA . LEU A 1 98 ? 12.111 7.585 -28.604 1.00 92.38 98 LEU A CA 1
ATOM 829 C C . LEU A 1 98 ? 13.138 6.448 -28.465 1.00 92.38 98 LEU A C 1
ATOM 831 O O . LEU A 1 98 ? 14.326 6.648 -28.714 1.00 92.38 98 LEU A O 1
ATOM 835 N N . LEU A 1 99 ? 12.677 5.232 -28.159 1.00 92.75 99 LEU A N 1
ATOM 836 C CA . LEU A 1 99 ? 13.516 4.032 -28.131 1.00 92.75 99 LEU A CA 1
ATOM 837 C C . LEU A 1 99 ? 14.062 3.674 -29.518 1.00 92.75 99 LEU A C 1
ATOM 839 O O . LEU A 1 99 ? 15.216 3.260 -29.618 1.00 92.75 99 LEU A O 1
ATOM 843 N N . SER A 1 100 ? 13.285 3.883 -30.587 1.00 93.25 100 SER A N 1
ATOM 844 C CA . SER A 1 100 ? 13.768 3.680 -31.963 1.00 93.25 100 SER A CA 1
ATOM 845 C C . SER A 1 100 ? 14.895 4.646 -32.325 1.00 93.25 100 SER A C 1
ATOM 847 O O . SER A 1 100 ? 15.904 4.222 -32.887 1.00 93.25 100 SER A O 1
ATOM 849 N N . ILE A 1 101 ? 14.770 5.926 -31.954 1.00 95.44 101 ILE A N 1
ATOM 850 C CA . ILE A 1 101 ? 15.827 6.928 -32.165 1.00 95.44 101 ILE A CA 1
ATOM 851 C C . ILE A 1 101 ? 17.096 6.528 -31.404 1.00 95.44 101 ILE A C 1
ATOM 853 O O . ILE A 1 101 ? 18.186 6.551 -31.971 1.00 95.44 101 ILE A O 1
ATOM 857 N N . ILE A 1 102 ? 16.966 6.106 -30.143 1.00 94.88 102 ILE A N 1
ATOM 858 C CA . ILE A 1 102 ? 18.107 5.652 -29.334 1.00 94.88 102 ILE A CA 1
ATOM 859 C C . ILE A 1 102 ? 18.769 4.421 -29.965 1.00 94.88 102 ILE A C 1
ATOM 861 O O . ILE A 1 102 ? 19.991 4.394 -30.110 1.00 94.88 102 ILE A O 1
ATOM 865 N N . GLY A 1 103 ? 17.981 3.427 -30.384 1.00 94.38 103 GLY A N 1
ATOM 866 C CA . GLY A 1 103 ? 18.492 2.234 -31.060 1.00 94.38 103 GLY A CA 1
ATOM 867 C C . GLY A 1 103 ? 19.258 2.581 -32.337 1.00 94.38 103 GLY A C 1
ATOM 868 O O . GLY A 1 103 ? 20.370 2.094 -32.542 1.00 94.38 103 GLY A O 1
ATOM 869 N N . PHE A 1 104 ? 18.714 3.492 -33.146 1.00 93.94 104 PHE A N 1
ATOM 870 C CA . PHE A 1 104 ? 19.378 3.992 -34.348 1.00 93.94 104 PHE A CA 1
ATOM 871 C C . PHE A 1 104 ? 20.709 4.690 -34.030 1.00 93.94 104 PHE A C 1
ATOM 873 O O . PHE A 1 104 ? 21.716 4.421 -34.686 1.00 93.94 104 PHE A O 1
ATOM 880 N N . ILE A 1 105 ? 20.747 5.539 -32.997 1.00 93.38 105 ILE A N 1
ATOM 881 C CA . ILE A 1 105 ? 21.979 6.211 -32.555 1.00 93.38 105 ILE A CA 1
ATOM 882 C C . ILE A 1 105 ? 23.030 5.186 -32.111 1.00 93.38 105 ILE A C 1
ATOM 884 O O . ILE A 1 105 ? 24.183 5.294 -32.522 1.00 93.38 105 ILE A O 1
ATOM 888 N N . ILE A 1 106 ? 22.652 4.177 -31.321 1.00 93.69 106 ILE A N 1
ATOM 889 C CA . ILE A 1 106 ? 23.580 3.134 -30.849 1.00 93.69 106 ILE A CA 1
ATOM 890 C C . ILE A 1 106 ? 24.184 2.366 -32.030 1.00 93.69 106 ILE A C 1
ATOM 892 O O . ILE A 1 106 ? 25.401 2.187 -32.086 1.00 93.69 106 ILE A O 1
ATOM 896 N N . VAL A 1 107 ? 23.355 1.946 -32.992 1.00 91.56 107 VAL A N 1
ATOM 897 C CA . VAL A 1 107 ? 23.823 1.250 -34.202 1.00 91.56 107 VAL A CA 1
ATOM 898 C C . VAL A 1 107 ? 24.758 2.145 -35.013 1.00 91.56 107 VAL A C 1
ATOM 900 O O . VAL A 1 107 ? 25.833 1.703 -35.417 1.00 91.56 107 VAL A O 1
ATOM 903 N N . LYS A 1 108 ? 24.398 3.420 -35.196 1.00 87.06 108 LYS A N 1
ATOM 904 C CA . LYS A 1 108 ? 25.224 4.394 -35.918 1.00 87.06 108 LYS A CA 1
ATOM 905 C C . LYS A 1 108 ? 26.583 4.607 -35.250 1.00 87.06 108 LYS A C 1
ATOM 907 O O . LYS A 1 108 ? 27.593 4.671 -35.942 1.00 87.06 108 LYS A O 1
ATOM 912 N N . LEU A 1 109 ? 26.622 4.700 -33.920 1.00 88.75 109 LEU A N 1
ATOM 913 C CA . LEU A 1 109 ? 27.872 4.839 -33.171 1.00 88.75 109 LEU A CA 1
ATOM 914 C C . LEU A 1 109 ? 28.740 3.584 -33.286 1.00 88.75 109 LEU A C 1
ATOM 916 O O . LEU A 1 109 ? 29.942 3.705 -33.502 1.00 88.75 109 LEU A O 1
ATOM 920 N N . LYS A 1 110 ? 28.138 2.393 -33.204 1.00 85.38 110 LYS A N 1
ATOM 921 C CA . LYS A 1 110 ? 28.859 1.119 -33.330 1.00 85.38 110 LYS A CA 1
ATOM 922 C C . LYS A 1 110 ? 29.441 0.912 -34.732 1.00 85.38 110 LYS A C 1
ATOM 924 O O . LYS A 1 110 ? 30.544 0.396 -34.862 1.00 85.38 110 LYS A O 1
ATOM 929 N N . ASN A 1 111 ? 28.726 1.342 -35.767 1.00 87.62 111 ASN A N 1
ATOM 930 C CA . ASN A 1 111 ? 29.153 1.176 -37.158 1.00 87.62 111 ASN A CA 1
ATOM 931 C C . ASN A 1 111 ? 30.056 2.315 -37.652 1.00 87.62 111 ASN A C 1
ATOM 933 O O . ASN A 1 111 ? 30.484 2.290 -38.801 1.00 87.62 111 ASN A O 1
ATOM 937 N N . ARG A 1 112 ? 30.364 3.310 -36.811 1.00 85.62 112 ARG A N 1
ATOM 938 C CA . ARG A 1 112 ? 31.147 4.485 -37.211 1.00 85.62 112 ARG A CA 1
ATOM 939 C C . ARG A 1 112 ? 32.543 4.118 -37.712 1.00 85.62 112 ARG A C 1
ATOM 941 O O . ARG A 1 112 ? 32.971 4.676 -38.711 1.00 85.62 112 ARG A O 1
ATOM 948 N N . GLU A 1 113 ? 33.223 3.183 -37.053 1.00 79.50 113 GLU A N 1
ATOM 949 C CA . GLU A 1 113 ? 34.566 2.743 -37.462 1.00 79.50 113 GLU A CA 1
ATOM 950 C C . GLU A 1 113 ? 34.544 1.992 -38.798 1.00 79.50 113 GLU A C 1
ATOM 952 O O . GLU A 1 113 ? 35.459 2.134 -39.599 1.00 79.50 113 GLU A O 1
ATOM 957 N N . VAL A 1 114 ? 33.484 1.221 -39.056 1.00 81.62 114 VAL A N 1
ATOM 958 C CA . VAL A 1 114 ? 33.303 0.499 -40.323 1.00 81.62 114 VAL A CA 1
ATOM 959 C C . VAL A 1 114 ? 33.023 1.482 -41.458 1.00 81.62 114 VAL A C 1
ATOM 961 O O . VAL A 1 114 ? 33.670 1.414 -42.493 1.00 81.62 114 VAL A O 1
ATOM 964 N N . ILE A 1 115 ? 32.130 2.449 -41.230 1.00 81.56 115 ILE A N 1
ATOM 965 C CA . ILE A 1 115 ? 31.801 3.496 -42.208 1.00 81.56 115 ILE A CA 1
ATOM 966 C C . ILE A 1 115 ? 33.032 4.358 -42.520 1.00 81.56 115 ILE A C 1
ATOM 968 O O . ILE A 1 115 ? 33.271 4.698 -43.668 1.00 81.56 115 ILE A O 1
ATOM 972 N N . GLN A 1 116 ? 33.844 4.691 -41.513 1.00 84.94 116 GLN A N 1
ATOM 973 C CA . GLN A 1 116 ? 35.074 5.457 -41.728 1.00 84.94 116 GLN A CA 1
ATOM 974 C C . GLN A 1 116 ? 36.107 4.695 -42.560 1.00 84.94 116 GLN A C 1
ATOM 976 O O . GLN A 1 116 ? 36.793 5.317 -43.359 1.00 84.94 116 GLN A O 1
ATOM 981 N N . LYS A 1 117 ? 36.216 3.372 -42.388 1.00 85.56 117 LYS A N 1
ATOM 982 C CA . LYS A 1 117 ? 37.105 2.550 -43.217 1.00 85.56 117 LYS A CA 1
ATOM 983 C C . LYS A 1 117 ? 36.655 2.517 -44.672 1.00 85.56 117 LYS A C 1
ATOM 985 O O . LYS A 1 117 ? 37.485 2.756 -45.534 1.00 85.56 117 LYS A O 1
ATOM 990 N N . TRP A 1 118 ? 35.362 2.312 -44.922 1.00 86.75 118 TRP A N 1
ATOM 991 C CA . TRP A 1 118 ? 34.816 2.323 -46.282 1.00 86.75 118 TRP A CA 1
ATOM 992 C C . TRP A 1 118 ? 35.022 3.666 -46.982 1.00 86.75 118 TRP A C 1
ATOM 994 O O . TRP A 1 118 ? 35.442 3.681 -48.126 1.00 86.75 118 TRP A O 1
ATOM 1004 N N . ASN A 1 119 ? 34.835 4.788 -46.279 1.00 89.25 119 ASN A N 1
ATOM 1005 C CA . ASN A 1 119 ? 35.097 6.105 -46.863 1.00 89.25 119 ASN A CA 1
ATOM 1006 C C . ASN A 1 119 ? 36.576 6.303 -47.244 1.00 89.25 119 ASN A C 1
ATOM 1008 O O . ASN A 1 119 ? 36.863 6.924 -48.255 1.00 89.25 119 ASN A O 1
ATOM 1012 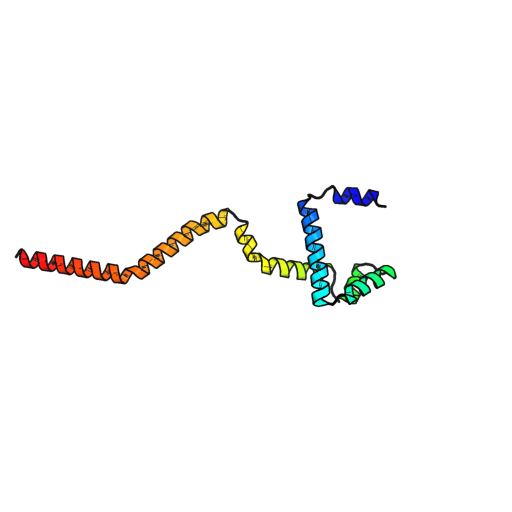N N . ILE A 1 120 ? 37.513 5.798 -46.433 1.00 89.62 120 ILE A N 1
ATOM 1013 C CA . ILE A 1 120 ? 38.949 5.882 -46.744 1.00 89.62 120 ILE A CA 1
ATOM 1014 C C . ILE A 1 120 ? 39.294 4.978 -47.934 1.00 89.62 120 ILE A C 1
ATOM 1016 O O . ILE A 1 120 ? 40.112 5.359 -48.762 1.00 89.62 120 ILE A O 1
ATOM 1020 N N . GLU A 1 121 ? 38.693 3.788 -48.017 1.00 86.81 121 GLU A N 1
ATOM 1021 C CA . GLU A 1 121 ? 38.856 2.878 -49.159 1.00 86.81 121 GLU A CA 1
ATOM 1022 C C . GLU A 1 121 ? 38.334 3.521 -50.454 1.00 86.81 121 GLU A C 1
ATOM 1024 O O . GLU A 1 121 ? 39.062 3.544 -51.441 1.00 86.81 121 GLU A O 1
ATOM 1029 N N . GLU A 1 122 ? 37.149 4.140 -50.426 1.00 86.50 122 GLU A N 1
ATOM 1030 C CA . GLU A 1 122 ? 36.592 4.883 -51.568 1.00 86.50 122 GLU A CA 1
ATOM 1031 C C . GLU A 1 122 ? 37.482 6.070 -51.982 1.00 86.50 122 GLU A C 1
ATOM 1033 O O . GLU A 1 122 ? 37.772 6.230 -53.165 1.00 86.50 122 GLU A O 1
ATOM 1038 N N . GLU A 1 123 ? 37.977 6.872 -51.030 1.00 89.56 123 GLU A N 1
ATOM 1039 C CA . GLU A 1 123 ? 38.889 7.992 -51.326 1.00 89.56 123 GLU A CA 1
ATOM 1040 C C . GLU A 1 123 ? 40.212 7.515 -51.959 1.00 89.56 123 GLU A C 1
ATOM 1042 O O . GLU A 1 123 ? 40.744 8.172 -52.853 1.00 89.56 123 GLU A O 1
ATOM 1047 N N . LEU A 1 124 ? 40.752 6.372 -51.521 1.00 87.81 124 LEU A N 1
ATOM 1048 C CA . LEU A 1 124 ? 41.971 5.791 -52.094 1.00 87.81 124 LEU A CA 1
ATOM 1049 C C . LEU A 1 124 ? 41.736 5.240 -53.505 1.00 87.81 124 LEU A C 1
ATOM 1051 O O . LEU A 1 124 ? 42.577 5.454 -54.376 1.00 87.81 124 LEU A O 1
ATOM 1055 N N . GLU A 1 125 ? 40.601 4.578 -53.739 1.00 85.50 125 GLU A N 1
ATOM 1056 C CA . GLU A 1 125 ? 40.211 4.097 -55.068 1.00 85.50 125 GLU A CA 1
ATOM 1057 C C . GLU A 1 125 ? 39.983 5.260 -56.047 1.00 85.50 125 GLU A C 1
ATOM 1059 O O . GLU A 1 125 ? 40.373 5.171 -57.211 1.00 85.50 125 GLU A O 1
ATOM 1064 N N . GLU A 1 126 ? 39.387 6.374 -55.608 1.00 88.19 126 GLU A N 1
ATOM 1065 C CA . GLU A 1 126 ? 39.226 7.571 -56.448 1.00 88.19 126 GLU A CA 1
ATOM 1066 C C . GLU A 1 126 ? 40.575 8.180 -56.858 1.00 88.19 126 GLU A C 1
ATOM 1068 O O . GLU A 1 126 ? 40.749 8.542 -58.026 1.00 88.19 126 GLU A O 1
ATOM 1073 N N . ILE A 1 127 ? 41.533 8.256 -55.927 1.00 86.75 127 ILE A N 1
ATOM 1074 C CA . ILE A 1 127 ? 42.892 8.749 -56.198 1.00 86.75 127 ILE A CA 1
ATOM 1075 C C . ILE A 1 127 ? 43.628 7.808 -57.159 1.00 86.75 127 ILE A C 1
ATOM 1077 O O . ILE A 1 127 ? 44.195 8.276 -58.143 1.00 86.75 127 ILE A O 1
ATOM 1081 N N . GLU A 1 128 ? 43.586 6.494 -56.919 1.00 84.75 128 GLU A N 1
ATOM 1082 C CA . GLU A 1 128 ? 44.232 5.496 -57.784 1.00 84.75 128 GLU A CA 1
ATOM 1083 C C . GLU A 1 128 ? 43.659 5.530 -59.209 1.00 84.75 128 GLU A C 1
ATOM 1085 O O . GLU A 1 128 ? 44.409 5.519 -60.184 1.00 84.75 128 GLU A O 1
ATOM 1090 N N . ASN A 1 129 ? 42.337 5.654 -59.352 1.00 80.81 129 ASN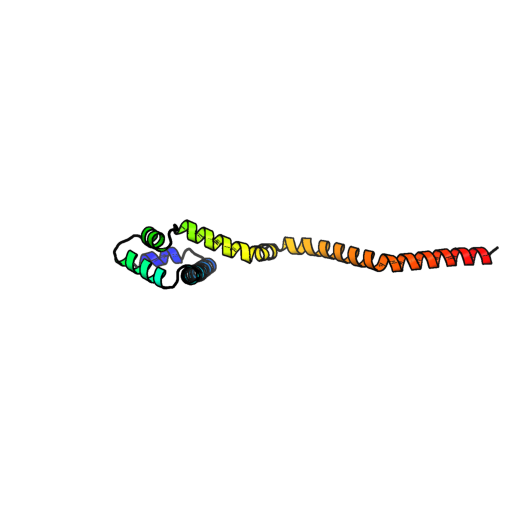 A N 1
ATOM 1091 C CA . ASN A 1 129 ? 41.702 5.772 -60.665 1.00 80.81 129 ASN A CA 1
ATOM 1092 C C . ASN A 1 129 ? 42.078 7.079 -61.387 1.00 80.81 129 ASN A C 1
ATOM 1094 O O . ASN A 1 129 ? 42.260 7.055 -62.602 1.00 80.81 129 ASN A O 1
ATOM 1098 N N . HIS A 1 130 ? 42.236 8.201 -60.672 1.00 76.06 130 HIS A N 1
ATOM 1099 C CA . HIS A 1 130 ? 42.716 9.457 -61.268 1.00 76.06 130 HIS A CA 1
ATOM 1100 C C . HIS A 1 130 ? 44.184 9.380 -61.713 1.00 76.06 130 HIS A C 1
ATOM 1102 O O . HIS A 1 130 ? 44.522 9.921 -62.760 1.00 76.06 130 HIS A O 1
ATOM 1108 N N . GLU A 1 131 ? 45.049 8.688 -60.965 1.00 71.06 131 GLU A N 1
ATOM 1109 C CA . GLU A 1 131 ? 46.460 8.496 -61.342 1.00 71.06 131 GLU A CA 1
ATOM 1110 C C . GLU A 1 131 ? 46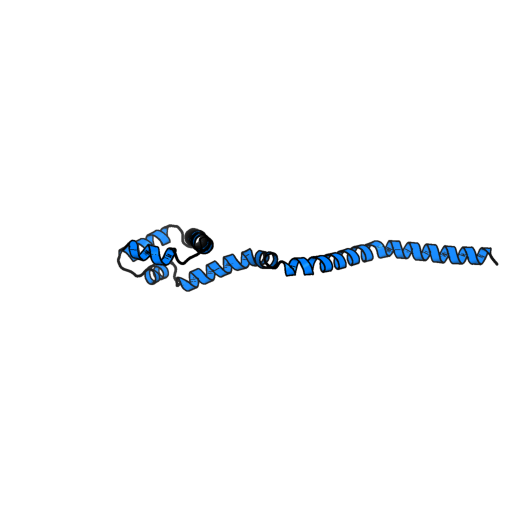.643 7.560 -62.552 1.00 71.06 131 GLU A C 1
ATOM 1112 O O . GLU A 1 131 ? 47.649 7.653 -63.250 1.00 71.06 131 GLU A O 1
ATOM 1117 N N . ILE A 1 132 ? 45.692 6.657 -62.815 1.00 70.69 132 ILE A N 1
ATOM 1118 C CA . ILE A 1 132 ? 45.711 5.749 -63.979 1.00 70.69 132 ILE A CA 1
ATOM 1119 C C . ILE A 1 132 ? 45.195 6.440 -65.260 1.00 70.69 132 ILE A C 1
ATOM 1121 O O . ILE A 1 132 ? 45.504 5.988 -66.367 1.00 70.69 132 ILE A O 1
ATOM 1125 N N . GLU A 1 133 ? 44.409 7.514 -65.131 1.00 61.88 133 GLU A N 1
ATOM 1126 C CA . GLU A 1 133 ? 43.852 8.281 -66.257 1.00 61.88 133 GLU A CA 1
ATOM 1127 C C . GLU A 1 133 ? 44.758 9.436 -66.756 1.00 61.88 133 GLU A C 1
ATOM 1129 O O . GLU A 1 133 ? 44.492 9.965 -67.841 1.00 61.88 133 GLU A O 1
ATOM 1134 N N . GLU A 1 134 ? 45.828 9.797 -66.028 1.00 52.94 134 GLU A N 1
ATOM 1135 C CA . GLU A 1 134 ? 46.895 10.741 -66.453 1.00 52.94 134 GLU A CA 1
ATOM 1136 C C . GLU A 1 134 ? 48.069 10.060 -67.188 1.00 52.94 134 GLU A C 1
ATOM 1138 O O . GLU A 1 134 ? 48.567 10.664 -68.173 1.00 52.94 134 GLU A O 1
#

Secondary structure (DSSP, 8-state):
-THHHHHHHHTS-HHHHHHHHHHHHHHHHHHHHHHHHHHHHHHHHHHHTT--HHHHHHHHHSS-HHHHHHHHHHHHHHHTHHHHHHT-HHHHHHHHHHHHHHHHHHHHHHTHHHHHHHHHHHHHHHHHHHHHH-

Radius of gyration: 32.94 Å; chains: 1; bounding box: 78×22×94 Å

Organism: NCBI:txid408172

Foldseek 3Di:
DVVVVVVVVVVDDPVVVVVVVVVVVLLQVVCCVPQNPVLVVQLVVCVVVPDDSQVSNCVRPVDGPVRSSVVSVCVVCVVCVVVVQVPDPVNVVVVVVVVVVVVVVVVCVVCVVVVVVVVVVVVVVVVVVVVVVD